Protein AF-A0A5D2XKR6-F1 (afdb_monomer)

Radius of gyration: 23.71 Å; Cα contacts (8 Å, |Δi|>4): 2; chains: 1; bounding box: 50×29×59 Å

pLDDT: mean 71.96, std 20.24, range [36.56, 95.44]

Mean predicted aligned error: 14.83 Å

Secondary structure (DSSP, 8-state):
--------SS------TTHHHHHHHHHHHHHHHHHHHHHHHHHHHTTT-------HHHHHHHHHHHHHTT-

Structure (mmCIF, N/CA/C/O backbone):
data_AF-A0A5D2XKR6-F1
#
_entry.id   AF-A0A5D2XKR6-F1
#
loop_
_atom_site.group_PDB
_atom_site.id
_atom_site.type_symbol
_atom_site.label_atom_id
_atom_site.label_alt_id
_atom_site.label_comp_id
_atom_site.label_asym_id
_atom_site.label_entity_id
_atom_site.label_seq_id
_atom_site.pdbx_PDB_ins_code
_atom_site.Cartn_x
_atom_site.Cartn_y
_atom_site.Cartn_z
_atom_site.occupancy
_atom_site.B_iso_or_equiv
_atom_site.auth_seq_id
_atom_site.auth_comp_id
_atom_site.auth_asym_id
_atom_site.auth_atom_id
_atom_site.pdbx_PDB_model_num
ATOM 1 N N . MET A 1 1 ? 36.174 -18.941 -25.136 1.00 42.19 1 MET A N 1
ATOM 2 C CA . MET A 1 1 ? 35.978 -17.617 -25.762 1.00 42.19 1 MET A CA 1
ATOM 3 C C . MET A 1 1 ? 36.720 -17.613 -27.093 1.00 42.19 1 MET A C 1
ATOM 5 O O . MET A 1 1 ? 37.938 -17.730 -27.070 1.00 42.19 1 MET A O 1
ATOM 9 N N . LYS A 1 2 ? 36.040 -17.590 -28.244 1.00 36.56 2 LYS A N 1
ATOM 10 C CA . LYS A 1 2 ? 36.718 -17.553 -29.551 1.00 36.56 2 LYS A CA 1
ATOM 11 C C . LYS A 1 2 ? 36.073 -16.455 -30.389 1.00 36.56 2 LYS A C 1
ATOM 13 O O . LYS A 1 2 ? 34.923 -16.588 -30.784 1.00 36.56 2 LYS A O 1
ATOM 18 N N . MET A 1 3 ? 36.800 -15.357 -30.577 1.00 38.44 3 MET A N 1
ATOM 19 C CA . MET A 1 3 ? 36.385 -14.252 -31.437 1.00 38.44 3 MET A CA 1
ATOM 20 C C . MET A 1 3 ? 36.758 -14.610 -32.876 1.00 38.44 3 MET A C 1
ATOM 22 O O . MET A 1 3 ? 37.933 -14.822 -33.170 1.00 38.44 3 MET A O 1
ATOM 26 N N . LEU A 1 4 ? 35.770 -14.734 -33.760 1.00 50.25 4 LEU A N 1
ATOM 27 C CA . LEU A 1 4 ? 35.996 -14.854 -35.199 1.00 50.25 4 LEU A CA 1
ATOM 28 C C . LEU A 1 4 ? 35.821 -13.464 -35.809 1.00 50.25 4 LEU A C 1
ATOM 30 O O . LEU A 1 4 ? 34.703 -12.988 -35.984 1.00 50.25 4 LEU A O 1
ATOM 34 N N . LEU A 1 5 ? 36.948 -12.811 -36.083 1.00 42.81 5 LEU A N 1
ATOM 35 C CA . LEU A 1 5 ? 37.008 -11.566 -36.839 1.00 42.81 5 LEU A CA 1
ATOM 36 C C . LEU A 1 5 ? 36.750 -11.894 -38.311 1.00 42.81 5 LEU A C 1
ATOM 38 O O . LEU A 1 5 ? 37.565 -12.553 -38.954 1.00 42.81 5 LEU A O 1
ATOM 42 N N . LYS A 1 6 ? 35.613 -11.450 -38.842 1.00 44.38 6 LYS A N 1
ATOM 43 C CA . LYS A 1 6 ? 35.440 -11.269 -40.284 1.00 44.38 6 LYS A CA 1
ATOM 44 C C . LYS A 1 6 ? 35.448 -9.766 -40.534 1.00 44.38 6 LYS A C 1
ATOM 46 O O . LYS A 1 6 ? 34.466 -9.086 -40.247 1.00 44.38 6 LYS A O 1
ATOM 51 N N . GLU A 1 7 ? 36.591 -9.253 -40.976 1.00 44.19 7 GLU A N 1
ATOM 52 C CA . GLU A 1 7 ? 36.711 -7.893 -41.491 1.00 44.19 7 GLU A C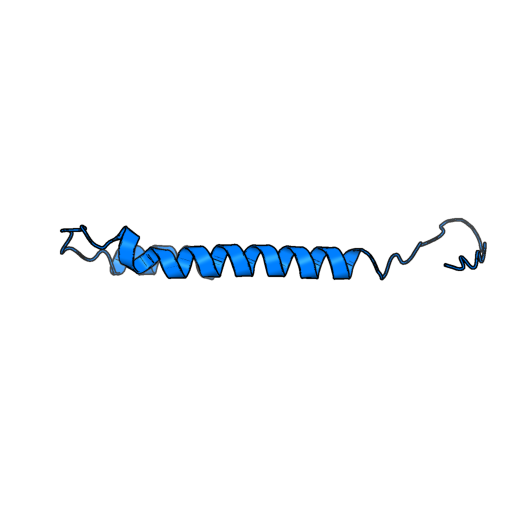A 1
ATOM 53 C C . GLU A 1 7 ? 36.101 -7.849 -42.890 1.00 44.19 7 GLU A C 1
ATOM 55 O O . GLU A 1 7 ? 36.661 -8.390 -43.834 1.00 44.19 7 GLU A O 1
ATOM 60 N N . GLU A 1 8 ? 34.955 -7.194 -43.023 1.00 43.88 8 GLU A N 1
ATOM 61 C CA . GLU A 1 8 ? 34.445 -6.727 -44.308 1.00 43.88 8 GLU A CA 1
ATOM 62 C C . GLU A 1 8 ? 34.025 -5.269 -44.089 1.00 43.88 8 GLU A C 1
ATOM 64 O O . GLU A 1 8 ? 33.060 -4.982 -43.383 1.00 43.88 8 GLU A O 1
ATOM 69 N N . HIS A 1 9 ? 34.836 -4.354 -44.620 1.00 41.41 9 HIS A N 1
ATOM 70 C CA . HIS A 1 9 ? 34.547 -2.945 -44.889 1.00 41.41 9 HIS A CA 1
ATOM 71 C C . HIS A 1 9 ? 33.685 -2.158 -43.870 1.00 41.41 9 HIS A C 1
ATOM 73 O O . HIS A 1 9 ? 32.462 -2.073 -43.946 1.00 41.41 9 HIS A O 1
ATOM 79 N N . GLY A 1 10 ? 34.371 -1.400 -43.008 1.00 48.59 10 GLY A N 1
ATOM 80 C CA . GLY A 1 10 ? 33.987 -0.015 -42.699 1.00 48.59 10 GLY A CA 1
ATOM 81 C C . GLY A 1 10 ? 33.088 0.253 -41.492 1.00 48.59 10 GLY A C 1
ATOM 82 O O . GLY A 1 10 ? 33.204 1.334 -40.929 1.00 48.59 10 GLY A O 1
ATOM 83 N N . VAL A 1 11 ? 32.257 -0.683 -41.030 1.00 44.31 11 VAL A N 1
ATOM 84 C CA . VAL A 1 11 ? 31.567 -0.578 -39.726 1.00 44.31 11 VAL A CA 1
ATOM 85 C C . VAL A 1 11 ? 31.334 -1.989 -39.196 1.00 44.31 11 VAL A C 1
ATOM 87 O O . VAL A 1 11 ? 30.345 -2.642 -39.531 1.00 44.31 11 VAL A O 1
ATOM 90 N N . GLY A 1 12 ? 32.245 -2.474 -38.353 1.00 42.50 12 GLY A N 1
ATOM 91 C CA . GLY A 1 12 ? 32.028 -3.698 -37.590 1.00 42.50 12 GLY A CA 1
ATOM 92 C C . GLY A 1 12 ? 30.861 -3.494 -36.627 1.00 42.50 12 GLY A C 1
ATOM 93 O O . GLY A 1 12 ? 31.028 -2.933 -35.548 1.00 42.50 12 GLY A O 1
ATOM 94 N N . ARG A 1 13 ? 29.657 -3.929 -37.010 1.00 43.53 13 ARG A N 1
ATOM 95 C CA . ARG A 1 13 ? 28.556 -4.102 -36.060 1.00 43.53 13 ARG A CA 1
ATOM 96 C C . ARG A 1 13 ? 28.905 -5.300 -35.182 1.00 43.53 13 ARG A C 1
ATOM 98 O O . ARG A 1 13 ? 28.611 -6.440 -35.530 1.00 43.53 13 ARG A O 1
ATOM 105 N N . TYR A 1 14 ? 29.541 -5.040 -34.043 1.00 43.62 14 TYR A N 1
ATOM 106 C CA . TYR A 1 14 ? 29.596 -6.006 -32.954 1.00 43.62 14 TYR A CA 1
ATOM 107 C C . TYR A 1 14 ? 28.161 -6.208 -32.467 1.00 43.62 14 TYR A C 1
ATOM 109 O O . TYR A 1 14 ? 27.598 -5.361 -31.777 1.00 43.62 14 TYR A O 1
ATOM 117 N N . LYS A 1 15 ? 27.528 -7.308 -32.872 1.00 48.91 15 LYS A N 1
ATOM 118 C CA . LYS A 1 15 ? 26.293 -7.758 -32.235 1.00 48.91 15 LYS A CA 1
ATOM 119 C C . LYS A 1 15 ? 26.682 -8.332 -30.874 1.00 48.91 15 LYS A C 1
ATOM 121 O O . LYS A 1 15 ? 27.027 -9.504 -30.759 1.00 48.91 15 LYS A O 1
ATOM 126 N N . VAL A 1 16 ? 26.683 -7.480 -29.851 1.00 52.06 16 VAL A N 1
ATOM 127 C CA . VAL A 1 16 ? 26.756 -7.909 -28.451 1.00 52.06 16 VAL A CA 1
ATOM 128 C C . VAL A 1 16 ? 25.368 -8.421 -28.069 1.00 52.06 16 VAL A C 1
ATOM 130 O O . VAL A 1 16 ? 24.585 -7.738 -27.422 1.00 52.06 16 VAL A O 1
ATOM 133 N N . GLU A 1 17 ? 25.021 -9.621 -28.532 1.00 52.66 17 GLU A N 1
ATOM 134 C CA . GLU A 1 17 ? 23.741 -10.263 -28.190 1.00 52.66 17 GLU A CA 1
ATOM 135 C C . GLU A 1 17 ? 23.756 -10.931 -26.800 1.00 52.66 17 GLU A C 1
ATOM 137 O O . GLU A 1 17 ? 22.807 -11.617 -26.445 1.00 52.66 17 GLU A O 1
ATOM 142 N N . SER A 1 18 ? 24.791 -10.716 -25.977 1.00 52.56 18 SER A N 1
ATOM 143 C CA . SER A 1 18 ? 24.900 -11.331 -24.643 1.00 52.56 18 SER A CA 1
ATOM 144 C C . SER A 1 18 ? 24.860 -10.358 -23.462 1.00 52.56 18 SER A C 1
ATOM 146 O O . SER A 1 18 ? 24.587 -10.796 -22.353 1.00 52.56 18 SER A O 1
ATOM 148 N N . GLU A 1 19 ? 25.118 -9.060 -23.648 1.00 50.78 19 GLU A N 1
ATOM 149 C CA . GLU A 1 19 ? 25.095 -8.098 -22.528 1.00 50.78 19 GLU A CA 1
ATOM 150 C C . GLU A 1 19 ? 23.731 -7.421 -22.363 1.00 50.78 19 GLU A C 1
ATOM 152 O O . GLU A 1 19 ? 23.296 -7.209 -21.236 1.00 50.78 19 GLU A O 1
ATOM 157 N N . GLY A 1 20 ? 23.012 -7.146 -23.457 1.00 48.97 20 GLY A N 1
ATOM 158 C CA . GLY A 1 20 ? 21.697 -6.494 -23.389 1.00 48.97 20 GLY A CA 1
ATOM 159 C C . GLY A 1 20 ? 20.655 -7.317 -22.626 1.00 48.97 20 GLY A C 1
ATOM 160 O O . GLY A 1 20 ? 19.980 -6.789 -21.749 1.00 48.97 20 GLY A O 1
ATOM 161 N N . VAL A 1 21 ? 20.594 -8.625 -22.895 1.00 51.88 21 VAL A N 1
ATOM 162 C CA . VAL A 1 21 ? 19.628 -9.543 -22.264 1.00 51.88 21 VAL A CA 1
ATOM 163 C C . VAL A 1 21 ? 19.931 -9.740 -20.774 1.00 51.88 21 VAL A C 1
ATOM 165 O O . VAL A 1 21 ? 19.022 -9.726 -19.953 1.00 51.88 21 VAL A O 1
ATOM 168 N N . VAL A 1 22 ? 21.211 -9.844 -20.402 1.00 54.72 22 VAL A N 1
ATOM 169 C CA . VAL A 1 22 ? 21.631 -10.053 -19.004 1.00 54.72 22 VAL A CA 1
ATOM 170 C C . VAL A 1 22 ? 21.417 -8.796 -18.152 1.00 54.72 22 VAL A C 1
ATOM 172 O O . VAL A 1 22 ? 21.076 -8.894 -16.973 1.00 54.72 22 VAL A O 1
ATOM 175 N N . ILE A 1 23 ? 21.590 -7.601 -18.728 1.00 56.88 23 ILE A N 1
ATOM 176 C CA . ILE A 1 23 ? 21.307 -6.337 -18.031 1.00 56.88 23 ILE A CA 1
ATOM 177 C C . ILE A 1 23 ? 19.797 -6.165 -17.815 1.00 56.88 23 ILE A C 1
ATOM 179 O O . ILE A 1 23 ? 19.386 -5.756 -16.729 1.00 56.88 23 ILE A O 1
ATOM 183 N N . GLU A 1 24 ? 18.974 -6.501 -18.808 1.00 56.25 24 GLU A N 1
ATOM 184 C CA . GLU A 1 24 ? 17.512 -6.394 -18.723 1.00 56.25 24 GLU A CA 1
ATOM 185 C C . GLU A 1 24 ? 16.906 -7.408 -17.736 1.00 56.25 24 GLU A C 1
ATOM 187 O O . GLU A 1 24 ? 16.050 -7.053 -16.919 1.00 56.25 24 GLU A O 1
ATOM 192 N N . GLU A 1 25 ? 17.415 -8.643 -17.723 1.00 57.88 25 GLU A N 1
ATOM 193 C CA . GLU A 1 25 ? 17.036 -9.672 -16.749 1.00 57.88 25 GLU A CA 1
ATOM 194 C C . GLU A 1 25 ? 17.405 -9.247 -15.317 1.00 57.88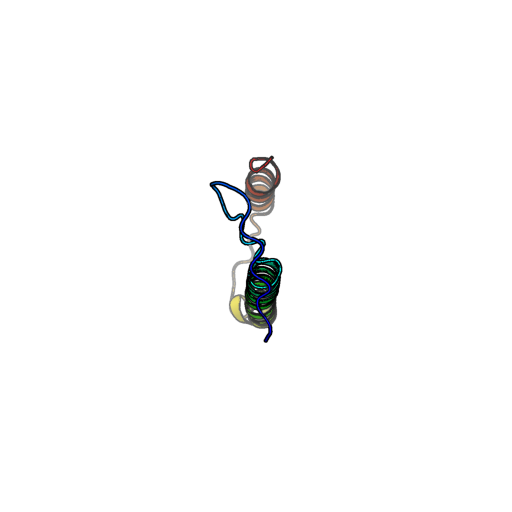 25 GLU A C 1
ATOM 196 O O . GLU A 1 25 ? 16.578 -9.312 -14.404 1.00 57.88 25 GLU A O 1
ATOM 201 N N . ARG A 1 26 ? 18.614 -8.699 -15.122 1.00 59.78 26 ARG A N 1
ATOM 202 C CA . ARG A 1 26 ? 19.061 -8.191 -13.816 1.00 59.78 26 ARG A CA 1
ATOM 203 C C . ARG A 1 26 ? 18.260 -6.974 -13.350 1.00 59.78 26 ARG A C 1
ATOM 205 O O . ARG A 1 26 ? 17.962 -6.865 -12.163 1.00 59.78 26 ARG A O 1
ATOM 212 N N . ALA A 1 27 ? 17.906 -6.066 -14.258 1.00 60.84 27 ALA 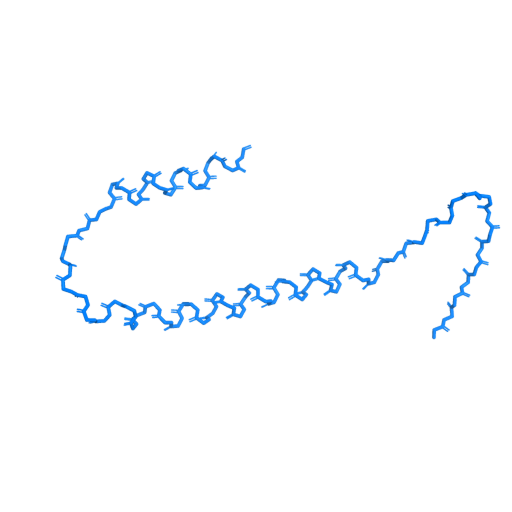A N 1
ATOM 213 C CA . ALA A 1 27 ? 17.070 -4.911 -13.937 1.00 60.84 27 ALA A CA 1
ATOM 214 C C . ALA A 1 27 ? 15.654 -5.343 -13.523 1.00 60.84 27 ALA A C 1
ATOM 216 O O . ALA A 1 27 ? 15.115 -4.819 -12.549 1.00 60.84 27 ALA A O 1
ATOM 217 N N . THR A 1 28 ? 15.079 -6.333 -14.210 1.00 68.19 28 THR A N 1
ATOM 218 C CA . THR A 1 28 ? 13.757 -6.889 -13.879 1.00 68.19 28 THR A CA 1
ATOM 219 C C . THR A 1 28 ? 13.751 -7.535 -12.493 1.00 68.19 28 THR A C 1
ATOM 221 O O . THR A 1 28 ? 12.848 -7.276 -11.694 1.00 68.19 28 THR A O 1
ATOM 224 N N . GLU A 1 29 ? 14.795 -8.298 -12.163 1.00 70.50 29 GLU A N 1
ATOM 225 C CA . GLU A 1 29 ? 14.941 -8.915 -10.841 1.00 70.50 29 GLU A CA 1
ATOM 226 C C . GLU A 1 29 ? 15.090 -7.867 -9.724 1.00 70.50 29 GLU A C 1
ATOM 228 O O . GLU A 1 29 ? 14.496 -8.008 -8.655 1.00 70.50 29 GLU A O 1
ATOM 233 N N . MET A 1 30 ? 15.789 -6.754 -9.983 1.00 73.88 30 MET A N 1
ATOM 234 C CA . MET A 1 30 ? 15.875 -5.648 -9.024 1.00 73.88 30 MET A CA 1
ATOM 235 C C . MET A 1 30 ? 14.501 -5.040 -8.721 1.00 73.88 30 MET A C 1
ATOM 237 O O . MET A 1 30 ? 14.201 -4.789 -7.555 1.00 73.88 30 MET A O 1
ATOM 241 N N . TYR A 1 31 ? 13.639 -4.829 -9.719 1.00 82.75 31 TYR A N 1
ATOM 242 C CA . TYR A 1 31 ? 12.280 -4.333 -9.463 1.00 82.75 31 TYR A CA 1
ATOM 243 C C . TYR A 1 31 ? 11.428 -5.340 -8.692 1.00 82.75 31 TYR A C 1
ATOM 245 O O . TYR A 1 31 ? 10.659 -4.940 -7.819 1.00 82.75 31 TYR A O 1
ATOM 253 N N . ARG A 1 32 ? 11.591 -6.634 -8.974 1.00 88.44 32 ARG A N 1
ATOM 254 C CA . ARG A 1 32 ? 10.858 -7.708 -8.301 1.00 88.44 32 ARG A CA 1
ATOM 255 C C . ARG A 1 32 ? 11.174 -7.760 -6.807 1.00 88.44 32 ARG A C 1
ATOM 257 O O . ARG A 1 32 ? 10.255 -7.710 -5.998 1.00 88.44 32 ARG A O 1
ATOM 264 N N . GLN A 1 33 ? 12.455 -7.751 -6.446 1.00 89.94 33 GLN A N 1
ATOM 265 C CA . GLN A 1 33 ? 12.895 -7.787 -5.046 1.00 89.94 33 GLN A CA 1
ATOM 266 C C . GLN A 1 33 ? 12.435 -6.554 -4.255 1.00 89.94 33 GLN A C 1
ATOM 268 O O . GLN A 1 33 ? 11.955 -6.672 -3.128 1.00 89.94 33 GLN A O 1
ATOM 273 N N . HIS A 1 34 ? 12.528 -5.361 -4.853 1.00 90.06 34 HIS A N 1
ATOM 274 C CA . HIS A 1 34 ? 12.046 -4.138 -4.205 1.00 90.06 34 HIS A CA 1
ATOM 275 C C . HIS A 1 34 ? 10.518 -4.122 -4.067 1.00 90.06 34 HIS A C 1
ATOM 277 O O . HIS A 1 34 ? 10.004 -3.624 -3.065 1.00 90.06 34 HIS A O 1
ATOM 283 N N . LEU A 1 35 ? 9.787 -4.675 -5.042 1.00 92.38 35 LEU A N 1
ATOM 284 C CA . LEU A 1 35 ? 8.333 -4.799 -4.976 1.00 92.38 35 LEU A CA 1
ATOM 285 C C . LEU A 1 35 ? 7.900 -5.799 -3.897 1.00 92.38 35 LEU A C 1
ATOM 287 O O . LEU A 1 35 ? 6.981 -5.499 -3.141 1.00 92.38 35 LEU A O 1
ATOM 291 N N . GLU A 1 36 ? 8.565 -6.948 -3.793 1.00 94.06 36 GLU A N 1
ATOM 292 C CA . GLU A 1 36 ? 8.302 -7.949 -2.752 1.00 94.06 36 GLU A CA 1
ATOM 293 C C . GLU A 1 36 ? 8.481 -7.350 -1.351 1.00 94.06 36 GLU A C 1
ATOM 295 O O . GLU A 1 36 ? 7.563 -7.424 -0.532 1.00 94.06 36 GLU A O 1
ATOM 300 N N . LEU A 1 37 ? 9.600 -6.656 -1.114 1.00 93.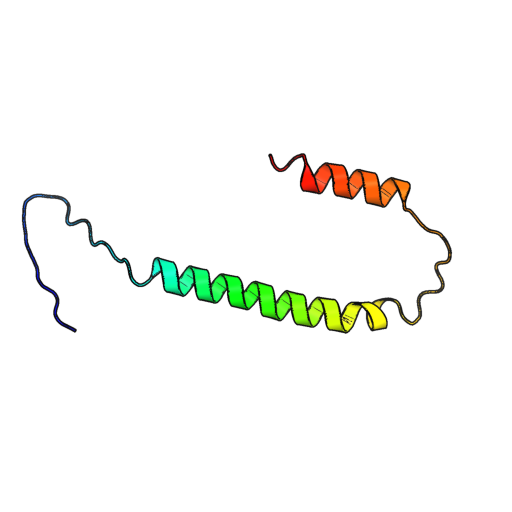69 37 LEU A N 1
ATOM 301 C CA . LEU A 1 37 ? 9.853 -5.970 0.154 1.00 93.69 37 LEU A CA 1
ATOM 302 C C . LEU A 1 37 ? 8.803 -4.888 0.444 1.00 93.69 37 LEU A C 1
ATOM 304 O O . LEU A 1 37 ? 8.348 -4.745 1.579 1.00 93.69 37 LEU A O 1
ATOM 308 N N . LEU A 1 38 ? 8.411 -4.106 -0.565 1.00 93.69 38 LEU A N 1
ATOM 309 C CA . LEU A 1 38 ? 7.376 -3.087 -0.400 1.00 93.69 38 LEU A CA 1
ATOM 310 C C . LEU A 1 38 ? 6.048 -3.723 0.027 1.00 93.69 38 LEU A C 1
ATOM 312 O O . LEU A 1 38 ? 5.435 -3.254 0.985 1.00 93.69 38 LEU A O 1
ATOM 316 N N . LEU A 1 39 ? 5.620 -4.786 -0.659 1.00 94.25 39 LEU A N 1
ATOM 317 C CA . LEU A 1 39 ? 4.363 -5.483 -0.379 1.00 94.25 39 LEU A CA 1
ATOM 318 C C . LEU A 1 39 ? 4.351 -6.117 1.017 1.00 94.25 39 LEU A C 1
ATOM 320 O O . LEU A 1 39 ? 3.329 -6.038 1.699 1.00 94.25 39 LEU A O 1
ATOM 324 N N . GLU A 1 40 ? 5.477 -6.675 1.468 1.00 95.44 40 GLU A N 1
ATOM 325 C CA . GLU A 1 40 ? 5.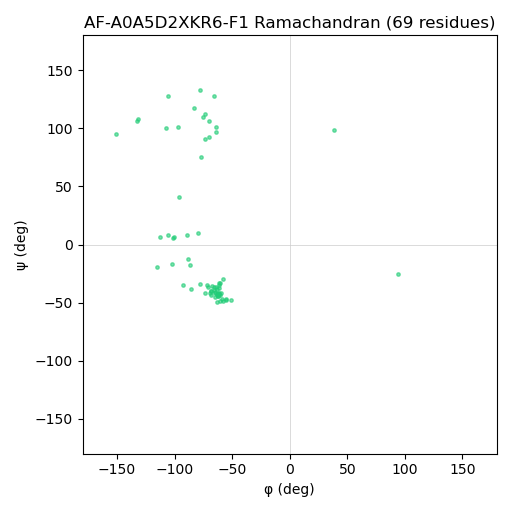628 -7.221 2.824 1.00 95.44 40 GLU A CA 1
ATOM 326 C C . GLU A 1 40 ? 5.439 -6.146 3.909 1.00 95.44 40 GLU A C 1
ATOM 328 O O . GLU A 1 40 ? 4.856 -6.413 4.960 1.00 95.44 40 GLU A O 1
ATOM 333 N N . ASN A 1 41 ? 5.862 -4.908 3.640 1.00 95.12 41 ASN A N 1
ATOM 334 C CA . ASN A 1 41 ? 5.789 -3.805 4.599 1.00 95.12 41 ASN A CA 1
ATOM 335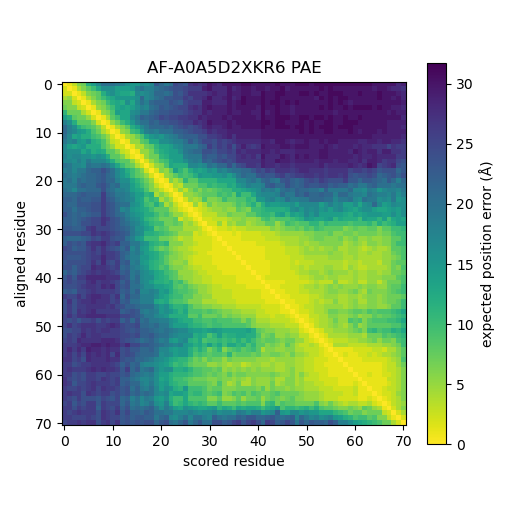 C C . ASN A 1 41 ? 4.465 -3.014 4.567 1.00 95.12 41 ASN A C 1
ATOM 337 O O . ASN A 1 41 ? 4.204 -2.237 5.484 1.00 95.12 41 ASN A O 1
ATOM 341 N N . ILE A 1 42 ? 3.595 -3.176 3.559 1.00 94.50 42 ILE A N 1
ATOM 342 C CA . ILE A 1 42 ? 2.316 -2.430 3.488 1.00 94.50 42 ILE A CA 1
ATOM 343 C C . ILE A 1 42 ? 1.446 -2.598 4.745 1.00 94.50 42 ILE A C 1
ATOM 345 O O . ILE A 1 42 ? 0.972 -1.582 5.261 1.00 94.50 42 ILE A O 1
ATOM 349 N N . PRO A 1 43 ? 1.236 -3.814 5.286 1.00 89.88 43 PRO A N 1
ATOM 350 C CA . PRO A 1 43 ? 0.404 -3.990 6.474 1.00 89.88 43 PRO A CA 1
ATOM 351 C C . PRO A 1 43 ? 0.942 -3.246 7.701 1.00 89.88 43 PRO A C 1
ATOM 353 O O . PRO A 1 43 ? 0.164 -2.681 8.468 1.00 89.88 43 PRO A O 1
ATOM 356 N N . THR A 1 44 ? 2.267 -3.212 7.877 1.00 94.19 44 THR A N 1
ATOM 357 C CA . THR A 1 44 ? 2.911 -2.562 9.028 1.00 94.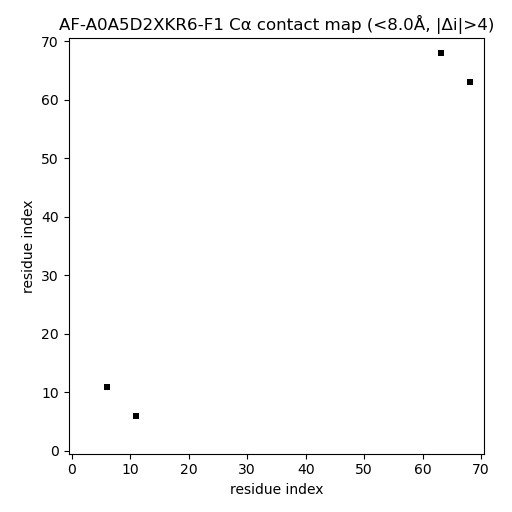19 44 THR A CA 1
ATOM 358 C C . THR A 1 44 ? 2.968 -1.044 8.869 1.00 94.19 44 THR A C 1
ATOM 360 O O . THR A 1 44 ? 2.781 -0.328 9.853 1.00 94.19 44 THR A O 1
ATOM 363 N N . MET A 1 45 ? 3.121 -0.531 7.642 1.00 92.31 45 MET A N 1
ATOM 364 C CA . MET A 1 45 ? 3.146 0.913 7.357 1.00 92.31 45 MET A CA 1
ATOM 365 C C . MET A 1 45 ? 1.880 1.656 7.812 1.00 92.31 45 MET A C 1
ATOM 367 O O . MET A 1 45 ? 1.961 2.830 8.171 1.00 92.31 45 MET A O 1
ATOM 371 N N . PHE A 1 46 ? 0.723 0.989 7.830 1.00 91.25 46 PHE A N 1
ATOM 372 C CA . PHE A 1 46 ? -0.555 1.593 8.230 1.00 91.25 46 PHE A CA 1
ATOM 373 C C . PHE A 1 46 ? -1.123 1.023 9.537 1.00 91.25 46 PHE A C 1
ATOM 375 O O . PHE A 1 46 ? -2.226 1.394 9.930 1.00 91.25 46 PHE A O 1
ATOM 382 N N . GLN A 1 47 ? -0.380 0.162 10.240 1.00 89.19 47 GLN A N 1
ATOM 383 C CA . GLN A 1 47 ? -0.877 -0.586 11.402 1.00 89.19 47 GLN A CA 1
ATOM 384 C C . GLN A 1 47 ? -1.354 0.306 12.562 1.00 89.19 47 GLN A C 1
ATOM 386 O O . GLN A 1 47 ? -2.285 -0.059 13.274 1.00 89.19 47 GLN A O 1
ATOM 391 N N . SER A 1 48 ? -0.731 1.470 12.759 1.00 93.44 48 SER A N 1
ATOM 392 C CA . SER A 1 48 ? -1.116 2.456 13.780 1.00 93.44 48 SER A CA 1
ATOM 393 C C . SER A 1 48 ? -1.934 3.626 13.222 1.00 93.44 48 SER A C 1
ATOM 395 O O . SER A 1 48 ? -2.208 4.583 13.949 1.00 93.44 48 SER A O 1
ATOM 397 N N . SER A 1 49 ? -2.315 3.580 11.941 1.00 87.88 49 SER A N 1
ATOM 398 C CA . SER A 1 49 ? -3.103 4.643 11.323 1.00 87.88 49 SER A CA 1
ATOM 399 C C . SER A 1 49 ? -4.494 4.707 11.952 1.00 87.88 49 SER A C 1
ATOM 401 O O . SER A 1 49 ? -5.211 3.712 12.016 1.00 87.88 49 SER A O 1
ATOM 403 N N . THR A 1 50 ? -4.888 5.897 12.401 1.00 89.00 50 THR A N 1
ATOM 404 C CA . THR A 1 50 ? -6.230 6.183 12.932 1.00 89.00 50 THR A CA 1
ATOM 405 C C . THR A 1 50 ? -7.117 6.907 11.916 1.00 89.00 50 THR A C 1
ATOM 407 O O . THR A 1 50 ? -8.233 7.316 12.241 1.00 89.00 50 THR A O 1
ATOM 410 N N . THR A 1 51 ? -6.636 7.075 10.679 1.00 90.12 51 THR A N 1
ATOM 411 C CA . THR A 1 51 ? -7.368 7.741 9.601 1.00 90.12 51 THR A CA 1
ATOM 412 C C . THR A 1 51 ? -8.537 6.868 9.153 1.00 90.12 51 THR A C 1
ATOM 414 O O . THR A 1 51 ? -8.350 5.865 8.471 1.00 90.12 51 THR A O 1
ATOM 417 N N . ALA A 1 52 ? -9.755 7.262 9.524 1.00 84.50 52 ALA A N 1
ATOM 418 C CA . ALA A 1 52 ? -10.983 6.593 9.091 1.00 84.50 52 ALA A CA 1
ATOM 419 C C . ALA A 1 52 ? -11.510 7.115 7.739 1.00 84.50 52 ALA A C 1
ATOM 421 O O . ALA A 1 52 ? -12.337 6.464 7.101 1.00 84.50 52 ALA A O 1
ATOM 422 N N . GLU A 1 53 ? -11.057 8.294 7.301 1.00 84.50 53 GLU A N 1
ATOM 423 C CA . GLU A 1 53 ? -11.506 8.910 6.052 1.00 84.50 53 GLU A CA 1
ATOM 424 C C . GLU A 1 53 ? -10.841 8.266 4.829 1.00 84.50 53 GLU A C 1
ATOM 426 O O . GLU A 1 53 ? -9.625 8.089 4.771 1.00 84.50 53 GLU A O 1
ATOM 431 N N . SER A 1 54 ? -11.653 7.945 3.819 1.00 84.44 54 SER A N 1
ATOM 432 C CA . SER A 1 54 ? -11.189 7.406 2.540 1.00 84.44 54 SER A CA 1
ATOM 433 C C . SER A 1 54 ? -11.276 8.460 1.442 1.00 84.44 54 SER A C 1
ATOM 435 O O . SER A 1 54 ? -12.338 9.020 1.173 1.00 84.44 54 SER A O 1
ATOM 437 N N . CYS A 1 55 ? -10.167 8.672 0.736 1.00 87.00 55 CYS A N 1
ATOM 438 C CA . CYS A 1 55 ? -10.073 9.596 -0.396 1.00 87.00 55 CYS A CA 1
ATOM 439 C C . CYS A 1 55 ? -10.252 8.884 -1.748 1.00 87.00 55 CYS A C 1
ATOM 441 O O . CYS A 1 55 ? -9.543 9.187 -2.710 1.00 87.00 55 CYS A O 1
ATOM 443 N N . PHE A 1 56 ? -11.192 7.937 -1.843 1.00 87.75 56 PHE A N 1
ATOM 444 C CA . PHE A 1 56 ? -11.377 7.090 -3.031 1.00 87.75 56 PHE A CA 1
ATOM 445 C C . PHE A 1 56 ? -11.486 7.889 -4.340 1.00 87.75 56 PHE A C 1
ATOM 447 O O . PHE A 1 56 ? -10.772 7.610 -5.300 1.00 87.75 56 PHE A O 1
ATOM 454 N N . GLY A 1 57 ? -12.310 8.942 -4.377 1.00 85.31 57 GLY A N 1
ATOM 455 C CA . GLY A 1 57 ? -12.473 9.769 -5.579 1.00 85.31 57 GLY A CA 1
ATOM 456 C C . GLY A 1 57 ? -11.182 10.468 -6.028 1.00 85.31 57 GLY A C 1
ATOM 457 O O . GLY A 1 57 ? -10.950 10.622 -7.227 1.00 85.31 57 GLY A O 1
ATOM 458 N N . ALA A 1 58 ? -10.315 10.856 -5.088 1.00 90.19 58 ALA A N 1
ATOM 459 C CA . ALA A 1 58 ? -8.999 11.405 -5.406 1.00 90.19 58 ALA A CA 1
ATOM 460 C C . ALA A 1 58 ? -8.040 10.306 -5.894 1.00 90.19 58 ALA A C 1
ATOM 462 O O . ALA A 1 58 ? -7.351 10.504 -6.894 1.00 90.19 58 ALA A O 1
ATOM 463 N N . ALA A 1 59 ? -8.056 9.131 -5.257 1.00 90.25 59 ALA A N 1
ATOM 464 C CA . ALA A 1 59 ? -7.250 7.982 -5.667 1.00 90.25 59 ALA A CA 1
ATOM 465 C C . ALA A 1 59 ? -7.572 7.533 -7.105 1.00 90.25 59 ALA A C 1
ATOM 467 O O . ALA A 1 59 ? -6.656 7.298 -7.891 1.00 90.25 59 ALA A O 1
ATOM 468 N N . ILE A 1 60 ? -8.854 7.502 -7.490 1.00 91.69 60 ILE A N 1
ATOM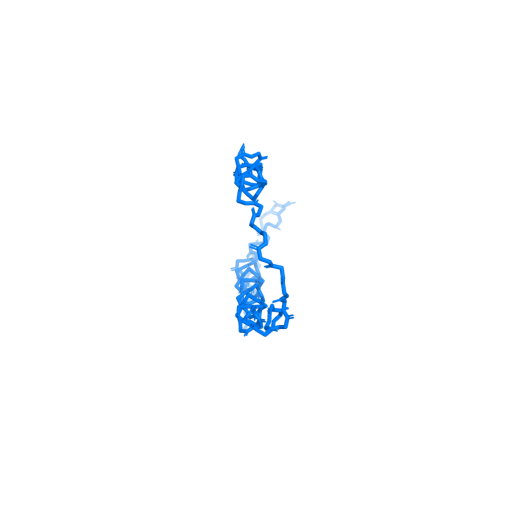 469 C CA . ILE A 1 60 ? -9.275 7.176 -8.862 1.00 91.69 60 ILE A CA 1
ATOM 470 C C . ILE A 1 60 ? -8.792 8.221 -9.871 1.00 91.69 60 ILE A C 1
ATOM 472 O O . ILE A 1 60 ? -8.304 7.854 -10.938 1.00 91.69 60 ILE A O 1
ATOM 476 N N . LYS A 1 61 ? -8.867 9.517 -9.541 1.00 90.25 61 LYS A N 1
ATOM 477 C CA . LYS A 1 61 ? -8.342 10.578 -10.418 1.00 90.25 61 LYS A CA 1
ATOM 478 C C . LYS A 1 61 ? -6.837 10.430 -10.649 1.00 90.25 61 LYS A C 1
ATOM 480 O O . LYS A 1 61 ? -6.383 10.559 -11.784 1.00 90.25 61 LYS A O 1
ATOM 485 N N . VAL A 1 62 ? -6.079 10.131 -9.594 1.00 91.69 62 VAL A N 1
ATOM 486 C CA . VAL A 1 62 ? -4.632 9.888 -9.691 1.00 91.69 62 VAL A CA 1
ATOM 487 C C . VAL A 1 62 ? -4.351 8.639 -10.523 1.00 91.69 62 VAL A C 1
ATOM 489 O O . VAL A 1 62 ? -3.514 8.689 -11.419 1.00 91.69 62 VAL A O 1
ATOM 492 N N . HIS A 1 63 ? -5.076 7.544 -10.293 1.00 89.75 63 HIS A N 1
ATOM 493 C CA . HIS A 1 63 ? -4.926 6.320 -11.078 1.00 89.75 63 HIS A CA 1
ATOM 494 C C . HIS A 1 63 ? -5.195 6.554 -12.571 1.00 89.75 63 HIS A C 1
ATOM 496 O O . HIS A 1 63 ? -4.376 6.176 -13.405 1.00 89.75 63 HIS A O 1
ATOM 502 N N . TRP A 1 64 ? -6.290 7.244 -12.905 1.00 87.12 64 TRP A N 1
ATOM 503 C CA . TRP A 1 64 ? -6.620 7.620 -14.282 1.00 87.12 64 TRP A CA 1
ATOM 504 C C . TRP A 1 64 ? -5.483 8.414 -14.936 1.00 87.12 64 TRP A C 1
ATOM 506 O O . TRP A 1 64 ? -5.035 8.072 -16.028 1.00 87.12 64 TRP A O 1
ATOM 516 N N . HIS A 1 65 ? -4.958 9.427 -14.241 1.00 90.44 65 HIS A N 1
ATOM 517 C CA . HIS A 1 65 ? -3.829 10.219 -14.729 1.00 90.44 65 HIS A CA 1
ATOM 518 C C . HIS A 1 65 ? -2.561 9.368 -14.919 1.00 90.44 65 HIS A C 1
ATOM 520 O O . HIS A 1 65 ? -1.841 9.538 -15.900 1.00 90.44 65 HIS A O 1
ATOM 526 N N . LEU A 1 66 ? -2.261 8.453 -13.995 1.00 89.19 66 LEU A N 1
ATOM 527 C CA . LEU A 1 66 ? -1.056 7.621 -14.055 1.00 89.19 66 LEU A CA 1
ATOM 528 C C . LEU A 1 66 ? -1.104 6.565 -15.165 1.00 89.19 66 LEU A C 1
ATOM 530 O O . LEU A 1 66 ? -0.066 6.286 -15.764 1.00 89.19 66 LEU A O 1
ATOM 534 N N . VAL A 1 67 ? -2.276 5.980 -15.423 1.00 86.12 67 VAL A N 1
ATOM 535 C CA . VAL A 1 67 ? -2.437 4.890 -16.397 1.00 86.12 67 VAL A CA 1
ATOM 536 C C . VAL A 1 67 ? -2.653 5.416 -17.813 1.00 86.12 67 VAL A C 1
ATOM 538 O O . VAL A 1 67 ? -2.113 4.844 -18.753 1.00 86.12 67 VAL A O 1
ATOM 541 N N . LEU A 1 68 ? -3.408 6.504 -17.989 1.00 76.44 68 LEU A N 1
ATOM 542 C CA . LEU A 1 68 ? -3.856 6.922 -19.323 1.00 76.44 68 LEU A CA 1
ATOM 543 C C . LEU A 1 68 ? -3.082 8.087 -19.923 1.00 76.44 68 LEU A C 1
ATOM 545 O O . LEU A 1 68 ? -3.133 8.261 -21.130 1.00 76.44 68 LEU A O 1
ATOM 549 N N . MET A 1 69 ? -2.333 8.855 -19.128 1.00 68.12 69 MET A N 1
ATOM 550 C CA . MET A 1 69 ? -1.450 9.904 -19.667 1.00 68.12 69 MET A CA 1
ATOM 551 C C . MET A 1 69 ? -0.042 9.381 -19.997 1.00 68.12 69 MET A C 1
ATOM 553 O O . MET A 1 69 ? 0.861 10.166 -20.273 1.00 68.12 69 MET A O 1
ATOM 557 N N . ARG A 1 70 ? 0.160 8.056 -19.934 1.00 58.50 70 ARG A N 1
ATOM 558 C CA . ARG A 1 70 ? 1.389 7.355 -20.346 1.00 58.50 70 ARG A CA 1
ATOM 559 C C . ARG A 1 70 ? 1.252 6.583 -21.668 1.00 58.50 70 ARG A C 1
ATOM 561 O O . ARG A 1 70 ? 2.180 5.859 -22.022 1.00 58.50 70 ARG A O 1
ATOM 568 N N . VAL A 1 71 ? 0.138 6.756 -22.381 1.00 51.16 71 VAL A N 1
ATOM 569 C CA . VAL A 1 71 ? -0.094 6.288 -23.761 1.00 51.16 71 VAL A CA 1
ATOM 570 C C . VAL A 1 71 ? -0.177 7.508 -24.667 1.00 51.16 71 VAL A C 1
ATOM 572 O O . VAL A 1 71 ? 0.401 7.451 -25.771 1.00 51.16 71 VAL A O 1
#

Solvent-accessible surface area (backbone atoms only — not comparable to full-atom values): 4725 Å² total; per-residue (Å²): 141,82,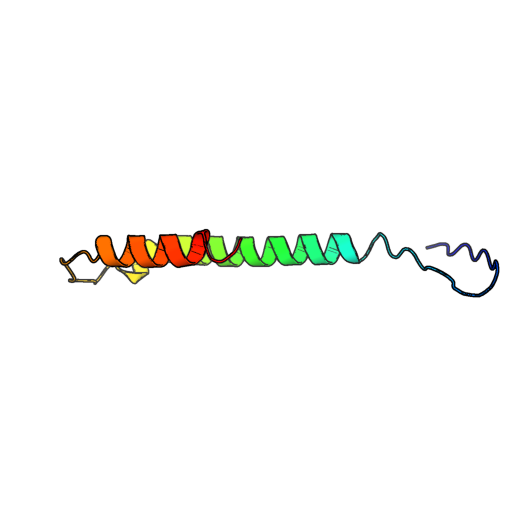89,83,85,78,91,69,83,97,66,87,78,76,79,66,82,67,57,62,58,54,52,51,52,53,54,50,50,52,54,48,55,54,47,52,55,50,61,70,42,52,67,64,76,52,64,83,63,82,78,82,79,79,62,58,76,58,52,52,52,51,48,50,53,65,65,62,74,73,115

Foldseek 3Di:
DDDDDDDDDDDPPPPPVPPVVVVVVVVVVVVVVVVVVVVVCVCVVCVPPPDPDDPVVVVVVVVCCVPPVVD

Sequence (71 aa):
MKMLLKEEHGVGRYKVESEGVVIEERATEMYRQHLELLLENIPTMFQSSTTAESCFGAAIKVHWHLVLMRV

InterPro domains:
  IPR036465 von Willebrand factor A-like domain superfamily [G3DSA:3.40.50.410] (23-68)

Organism: Gossypium mustelinum (NCBI:txid34275)